Protein AF-A0A965MA22-F1 (afdb_monomer)

Structure (mmCIF, N/CA/C/O backbone):
data_AF-A0A965MA22-F1
#
_entry.id   AF-A0A965MA22-F1
#
loop_
_atom_site.group_PDB
_atom_site.id
_atom_site.type_symbol
_atom_site.label_atom_id
_atom_site.label_alt_id
_atom_site.label_comp_id
_atom_site.label_asym_id
_atom_site.label_entity_id
_atom_site.label_seq_id
_atom_site.pdbx_PDB_ins_code
_atom_site.Cartn_x
_atom_site.Cartn_y
_atom_site.Cartn_z
_atom_site.occupancy
_atom_site.B_iso_or_equiv
_atom_site.auth_seq_id
_atom_site.auth_comp_id
_atom_site.auth_asym_id
_atom_site.auth_atom_id
_atom_site.pdbx_PDB_model_num
ATOM 1 N N . MET A 1 1 ? 55.784 -16.676 35.353 1.00 40.09 1 MET A N 1
ATOM 2 C CA . MET A 1 1 ? 56.980 -17.508 35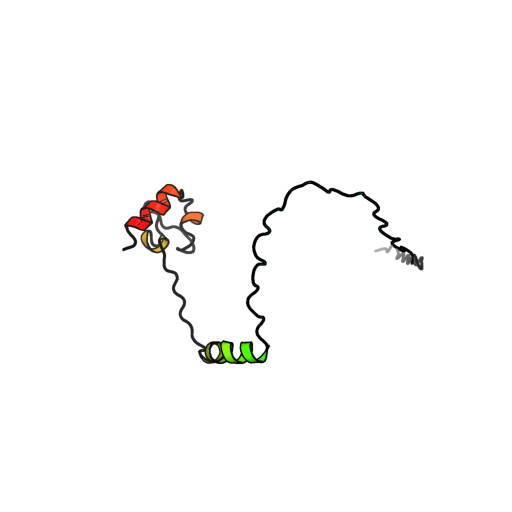.065 1.00 40.09 1 MET A CA 1
ATOM 3 C C . MET A 1 1 ? 56.576 -18.979 35.118 1.00 40.09 1 MET A C 1
ATOM 5 O O . MET A 1 1 ? 55.895 -19.331 36.068 1.00 40.09 1 MET A O 1
ATOM 9 N N . ARG A 1 2 ? 57.015 -19.783 34.128 1.00 39.19 2 ARG A N 1
ATOM 10 C CA . ARG A 1 2 ? 56.705 -21.219 33.843 1.00 39.19 2 ARG A CA 1
ATOM 11 C C . ARG A 1 2 ? 55.284 -21.464 33.297 1.00 39.19 2 ARG A C 1
ATOM 13 O O . ARG A 1 2 ? 54.324 -21.259 34.016 1.00 39.19 2 ARG A O 1
ATOM 20 N N . TRP A 1 3 ? 55.068 -21.662 31.988 1.00 36.16 3 TRP A N 1
ATOM 21 C CA . TRP A 1 3 ? 55.459 -22.763 31.071 1.00 36.16 3 TRP A CA 1
ATOM 22 C C . TRP A 1 3 ? 54.894 -24.131 31.467 1.00 36.16 3 TRP A C 1
ATOM 24 O O . TRP A 1 3 ? 55.464 -24.765 32.346 1.00 36.16 3 TRP A O 1
ATOM 34 N N . PHE A 1 4 ? 53.881 -24.619 30.736 1.00 41.75 4 PHE A N 1
ATOM 35 C CA . PHE A 1 4 ? 53.671 -26.051 30.477 1.00 41.75 4 PHE A CA 1
ATOM 36 C C . PHE A 1 4 ? 52.984 -26.289 29.111 1.00 41.75 4 PHE A C 1
ATOM 38 O O . PHE A 1 4 ? 51.783 -26.129 28.957 1.00 41.75 4 PHE A O 1
ATOM 45 N N . LYS A 1 5 ? 53.837 -26.638 28.139 1.00 44.97 5 LYS A N 1
ATOM 46 C CA . LYS A 1 5 ? 53.732 -27.687 27.104 1.00 44.97 5 LYS A CA 1
ATOM 47 C C . LYS A 1 5 ? 52.505 -27.777 26.174 1.00 44.97 5 LYS A C 1
ATOM 49 O O . LYS A 1 5 ? 51.414 -28.170 26.563 1.00 44.97 5 LYS A O 1
ATOM 54 N N . LEU A 1 6 ? 52.822 -27.598 24.884 1.00 42.31 6 LEU A N 1
ATOM 55 C CA . LEU A 1 6 ? 52.194 -28.224 23.715 1.00 42.31 6 LEU A CA 1
ATOM 56 C C . LEU A 1 6 ? 51.890 -29.718 23.934 1.00 42.31 6 LEU A C 1
ATOM 58 O O . LEU A 1 6 ? 52.733 -30.467 24.432 1.00 42.31 6 LEU A O 1
ATOM 62 N N . SER A 1 7 ? 50.767 -30.174 23.384 1.00 44.72 7 SER A N 1
ATOM 63 C CA . SER A 1 7 ? 50.675 -31.497 22.759 1.00 44.72 7 SER A CA 1
ATOM 64 C C . SER A 1 7 ? 49.703 -31.444 21.587 1.00 44.72 7 SER A C 1
ATOM 66 O O . SER A 1 7 ? 48.497 -31.288 21.748 1.00 44.72 7 SER A O 1
ATOM 68 N N . VAL A 1 8 ? 50.288 -31.540 20.397 1.00 44.56 8 VAL A N 1
ATOM 69 C CA . VAL A 1 8 ? 49.630 -31.874 19.138 1.00 44.56 8 VAL A CA 1
ATOM 70 C C . VAL A 1 8 ? 49.351 -33.373 19.166 1.00 44.56 8 VAL A C 1
ATOM 72 O O . VAL A 1 8 ? 50.277 -34.155 19.363 1.00 44.56 8 VAL A O 1
ATOM 75 N N . VAL A 1 9 ? 48.105 -33.775 18.926 1.00 46.09 9 VAL A N 1
ATOM 76 C CA . VAL A 1 9 ? 47.781 -35.136 18.484 1.00 46.09 9 VAL A CA 1
ATOM 77 C C . VAL A 1 9 ? 46.864 -35.008 17.276 1.00 46.09 9 VAL A C 1
ATOM 79 O O . VAL A 1 9 ? 45.661 -34.799 17.397 1.00 46.09 9 VAL A O 1
ATOM 82 N N . ALA A 1 10 ? 47.474 -35.082 16.095 1.00 41.34 10 ALA A N 1
ATOM 83 C CA . ALA A 1 10 ? 46.781 -35.355 14.850 1.00 41.34 10 ALA A CA 1
ATOM 84 C C . ALA A 1 10 ? 46.505 -36.863 14.794 1.00 41.34 10 ALA A C 1
ATOM 86 O O . ALA A 1 10 ? 47.436 -37.658 14.912 1.00 41.34 10 ALA A O 1
ATOM 87 N N . SER A 1 11 ? 45.243 -37.252 14.617 1.00 40.09 11 SER A N 1
ATOM 88 C CA . SER A 1 11 ? 44.865 -38.637 14.338 1.00 40.09 11 SER A CA 1
ATOM 89 C C . SER A 1 11 ? 44.136 -38.685 12.997 1.00 40.09 11 SER A C 1
ATOM 91 O O . SER A 1 11 ? 43.028 -38.171 12.860 1.00 40.09 11 SER A O 1
ATOM 93 N N . LEU A 1 12 ? 44.817 -39.248 11.997 1.00 44.62 12 LEU A N 1
ATOM 94 C CA . LEU A 1 12 ? 44.316 -39.563 10.662 1.00 44.62 12 LEU A CA 1
ATOM 95 C C . LEU A 1 12 ? 44.061 -41.072 10.583 1.00 44.62 12 LEU A C 1
ATOM 97 O O . LEU A 1 12 ? 45.013 -41.842 10.509 1.00 44.62 12 LEU A O 1
ATOM 101 N N . ILE A 1 13 ? 42.793 -41.478 10.560 1.00 52.00 13 ILE A N 1
ATOM 102 C CA . ILE A 1 13 ? 42.292 -42.799 10.138 1.00 52.00 13 ILE A CA 1
ATOM 103 C C . ILE A 1 13 ? 40.854 -42.528 9.657 1.00 52.00 13 ILE A C 1
ATOM 105 O O . ILE A 1 13 ? 40.111 -41.864 10.364 1.00 52.00 13 ILE A O 1
ATOM 109 N N . GLY A 1 14 ? 40.346 -42.937 8.502 1.00 43.50 14 GLY A N 1
ATOM 110 C CA . GLY A 1 14 ? 40.853 -43.750 7.418 1.00 43.50 14 GLY A CA 1
ATOM 111 C C . GLY A 1 14 ? 39.745 -43.845 6.356 1.00 43.50 14 GLY A C 1
ATOM 112 O O . GLY A 1 14 ? 38.557 -43.828 6.661 1.00 43.50 14 GLY A O 1
ATOM 113 N N . LEU A 1 15 ? 40.193 -43.846 5.106 1.00 46.53 15 LEU A N 1
ATOM 114 C CA . LEU A 1 15 ? 39.653 -44.484 3.905 1.00 46.53 15 LEU A CA 1
ATOM 115 C C . LEU A 1 15 ? 38.287 -45.221 3.987 1.00 46.53 15 LEU A C 1
ATOM 117 O O . LEU A 1 15 ? 38.169 -46.256 4.629 1.00 46.53 15 LEU A O 1
ATOM 121 N N . GLY A 1 16 ? 37.330 -44.766 3.168 1.00 39.72 16 GLY A N 1
ATOM 122 C CA . GLY A 1 16 ? 36.516 -45.633 2.303 1.00 39.72 16 GLY A CA 1
ATOM 123 C C . GLY A 1 16 ? 35.394 -46.461 2.937 1.00 39.72 16 GLY A C 1
ATOM 124 O O . GLY A 1 16 ? 35.601 -47.606 3.320 1.00 39.72 16 GLY A O 1
ATOM 125 N N . PHE A 1 17 ? 34.160 -45.955 2.857 1.00 41.69 17 PHE A N 1
ATOM 126 C CA . PHE A 1 17 ? 32.964 -46.803 2.823 1.00 41.69 17 PHE A CA 1
ATOM 127 C C . PHE A 1 17 ? 32.104 -46.409 1.616 1.00 41.69 17 PHE A C 1
ATOM 129 O O . PHE A 1 17 ? 31.188 -45.595 1.692 1.00 41.69 17 PHE A O 1
ATOM 136 N N . PHE A 1 18 ? 32.487 -46.949 0.460 1.00 46.97 18 PHE A N 1
ATOM 137 C CA . PHE A 1 18 ? 31.704 -46.953 -0.770 1.00 46.97 18 PHE A CA 1
ATOM 138 C C . PHE A 1 18 ? 30.945 -48.284 -0.795 1.00 46.97 18 PHE A C 1
ATOM 140 O O . PHE A 1 18 ? 31.567 -49.310 -1.037 1.00 46.97 18 PHE A O 1
ATOM 147 N N . LEU A 1 19 ? 29.644 -48.279 -0.488 1.00 43.22 19 LEU A N 1
ATOM 148 C CA . LEU A 1 19 ? 28.619 -49.168 -1.058 1.00 43.22 19 LEU A CA 1
ATOM 149 C C . LEU A 1 19 ? 27.274 -48.887 -0.370 1.00 43.22 19 LEU A C 1
ATOM 151 O O . LEU A 1 19 ? 27.051 -49.257 0.778 1.00 43.22 19 LEU A O 1
ATOM 155 N N . SER A 1 20 ? 26.340 -48.297 -1.103 1.00 44.06 20 SER A N 1
ATOM 156 C CA . SER A 1 20 ? 24.929 -48.615 -0.907 1.00 44.06 20 SER A CA 1
ATOM 157 C C . SER A 1 20 ? 24.302 -48.704 -2.289 1.00 44.06 20 SER A C 1
ATOM 159 O O . SER A 1 20 ? 23.879 -47.714 -2.883 1.00 44.06 20 SER A O 1
ATOM 161 N N . ALA A 1 21 ? 24.364 -49.913 -2.846 1.00 48.00 21 ALA A N 1
ATOM 162 C CA . ALA A 1 21 ? 23.499 -50.315 -3.936 1.00 48.00 21 ALA A CA 1
ATOM 163 C C . ALA A 1 21 ? 22.067 -50.330 -3.387 1.00 48.00 21 ALA A C 1
ATOM 165 O O . ALA A 1 21 ? 21.7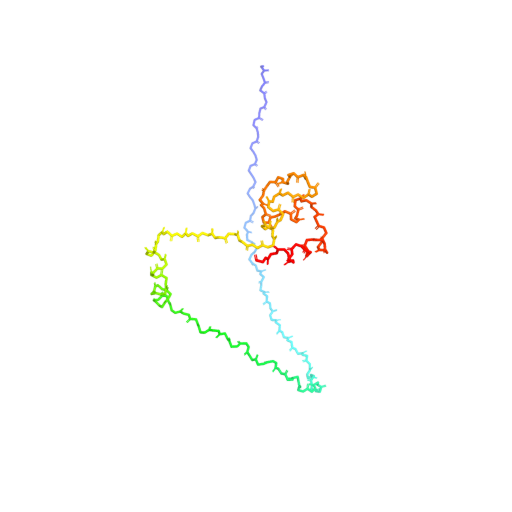55 -51.101 -2.482 1.00 48.00 21 ALA A O 1
ATOM 166 N N . CYS A 1 22 ? 21.215 -49.441 -3.895 1.00 38.41 22 CYS A N 1
ATOM 167 C CA . CYS A 1 22 ? 19.786 -49.491 -3.623 1.00 38.41 22 CYS A CA 1
ATOM 168 C C . CYS A 1 22 ? 19.166 -50.443 -4.651 1.00 38.41 22 CYS A C 1
ATOM 170 O O . CYS A 1 22 ? 18.920 -50.074 -5.801 1.00 38.41 22 CYS A O 1
ATOM 172 N N . ASP A 1 23 ? 19.006 -51.700 -4.247 1.00 48.38 23 ASP A N 1
ATOM 173 C CA . ASP A 1 23 ? 18.292 -52.712 -5.011 1.00 48.38 23 ASP A CA 1
ATOM 174 C C . ASP A 1 23 ? 16.782 -52.405 -5.052 1.00 48.38 23 ASP A C 1
ATOM 176 O O . ASP A 1 23 ? 16.126 -52.264 -4.026 1.00 48.38 23 ASP A O 1
ATOM 180 N N . LYS A 1 24 ? 16.275 -52.315 -6.290 1.00 48.03 24 LYS A N 1
ATOM 181 C CA . LYS A 1 24 ? 14.930 -52.621 -6.828 1.00 48.03 24 LYS A CA 1
ATOM 182 C C . LYS A 1 24 ? 13.690 -52.429 -5.932 1.00 48.03 24 LYS A C 1
ATOM 184 O O . LYS A 1 24 ? 13.503 -53.169 -4.970 1.00 48.03 24 LYS A O 1
ATOM 189 N N . PRO A 1 25 ? 12.667 -51.701 -6.418 1.00 43.00 25 PRO A N 1
ATOM 190 C CA . PRO A 1 25 ? 11.288 -52.014 -6.079 1.00 43.00 25 PRO A CA 1
ATOM 191 C C . PRO A 1 25 ? 10.703 -53.008 -7.095 1.00 43.00 25 PRO A C 1
ATOM 193 O O . PRO A 1 25 ? 10.217 -52.633 -8.162 1.00 43.00 25 PRO A O 1
ATOM 196 N N . THR A 1 26 ? 10.706 -54.293 -6.739 1.00 46.97 26 THR A N 1
ATOM 197 C CA . THR A 1 26 ? 9.723 -55.247 -7.269 1.00 46.97 26 THR A CA 1
ATOM 198 C C . THR A 1 26 ? 8.421 -54.999 -6.512 1.00 46.97 26 THR A C 1
ATOM 200 O O . THR A 1 26 ? 8.294 -55.411 -5.363 1.00 46.97 26 THR A O 1
ATOM 203 N N . SER A 1 27 ? 7.455 -54.313 -7.123 1.00 42.62 27 SER A N 1
ATOM 204 C CA . SER A 1 27 ? 6.101 -54.221 -6.570 1.00 42.62 27 SER A CA 1
ATOM 205 C C . SER A 1 27 ? 5.171 -55.105 -7.388 1.00 42.62 27 SER A C 1
ATOM 207 O O . SER A 1 27 ? 4.614 -54.691 -8.402 1.00 42.62 27 SER A O 1
ATOM 209 N N . SER A 1 28 ? 5.027 -56.357 -6.953 1.00 52.09 28 SER A N 1
ATOM 210 C CA . SER A 1 28 ? 3.826 -57.126 -7.246 1.00 52.09 28 SER A CA 1
ATOM 211 C C . SER A 1 28 ? 2.789 -56.789 -6.177 1.00 52.09 28 SER A C 1
ATOM 213 O O . SER A 1 28 ? 2.881 -57.270 -5.048 1.00 52.09 28 SER A O 1
ATOM 215 N N . ALA A 1 29 ? 1.784 -55.998 -6.528 1.00 46.25 29 ALA A N 1
ATOM 216 C CA . ALA A 1 29 ? 0.547 -55.934 -5.767 1.00 46.25 29 ALA A CA 1
ATOM 217 C C . ALA A 1 29 ? -0.618 -55.774 -6.742 1.00 46.25 29 ALA A C 1
ATOM 219 O O . ALA A 1 29 ? -0.632 -54.909 -7.611 1.00 46.25 29 ALA A O 1
ATOM 220 N N . LYS A 1 30 ? -1.529 -56.732 -6.621 1.00 42.38 30 LYS A N 1
ATOM 221 C CA . LYS A 1 30 ? -2.613 -57.081 -7.529 1.00 42.38 30 LYS A CA 1
ATOM 222 C C . LYS A 1 30 ? -3.637 -55.954 -7.709 1.00 42.38 30 LYS A C 1
ATOM 224 O O . LYS A 1 30 ? -3.981 -55.255 -6.765 1.00 42.38 30 LYS A O 1
ATOM 229 N N . THR A 1 31 ? -4.132 -55.887 -8.942 1.00 44.09 31 THR A N 1
ATOM 230 C CA . THR A 1 31 ? -5.445 -55.446 -9.429 1.00 44.09 31 THR A CA 1
ATOM 231 C C . THR A 1 31 ? -6.438 -54.950 -8.371 1.00 44.09 31 THR A C 1
ATOM 233 O O . THR A 1 31 ? -7.079 -55.750 -7.697 1.00 44.09 31 THR A O 1
ATOM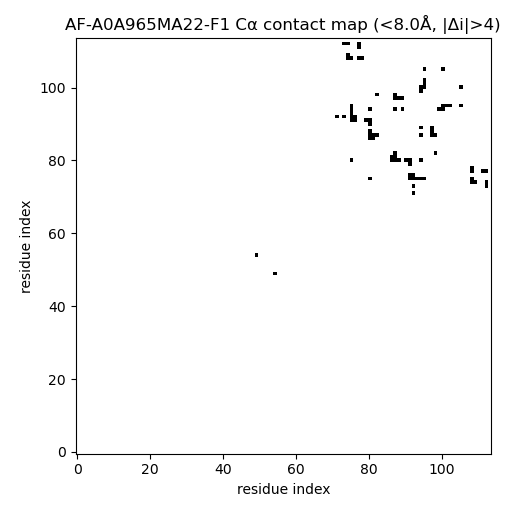 236 N N . ILE A 1 32 ? -6.647 -53.631 -8.335 1.00 48.56 32 ILE A N 1
ATOM 237 C CA . ILE A 1 32 ? -7.930 -53.026 -7.953 1.00 48.56 32 ILE A CA 1
ATOM 238 C C . ILE A 1 32 ? -8.644 -52.705 -9.270 1.00 48.56 32 ILE A C 1
ATOM 240 O O . ILE A 1 32 ? -8.557 -51.603 -9.803 1.00 48.56 32 ILE A O 1
ATOM 244 N N . ALA A 1 33 ? -9.267 -53.724 -9.855 1.00 49.62 33 ALA A N 1
ATOM 245 C CA . ALA A 1 33 ? -10.407 -53.502 -10.729 1.00 49.62 33 ALA A CA 1
ATOM 246 C C . ALA A 1 33 ? -11.605 -53.255 -9.798 1.00 49.62 33 ALA A C 1
ATOM 248 O O . ALA A 1 33 ? -11.701 -53.939 -8.786 1.00 49.62 33 ALA A O 1
ATOM 249 N N . GLU A 1 34 ? -12.475 -52.302 -10.140 1.00 50.81 34 GLU A N 1
ATOM 250 C CA . GLU A 1 34 ? -13.708 -51.919 -9.414 1.00 50.81 34 GLU A CA 1
ATOM 251 C C . GLU A 1 34 ? -13.621 -50.774 -8.388 1.00 50.81 34 GLU A C 1
ATOM 253 O O . GLU A 1 34 ? -14.170 -50.851 -7.294 1.00 50.81 34 GLU A O 1
ATOM 258 N N . ILE A 1 35 ? -13.066 -49.624 -8.780 1.00 41.22 35 ILE A N 1
ATOM 259 C CA . ILE A 1 35 ? -13.630 -48.342 -8.324 1.00 41.22 35 ILE A CA 1
ATOM 260 C C . ILE A 1 35 ? -13.924 -47.532 -9.581 1.00 41.22 35 ILE A C 1
ATOM 262 O O . ILE A 1 35 ? -13.023 -47.230 -10.360 1.00 41.22 35 ILE A O 1
ATOM 266 N N . GLY A 1 36 ? 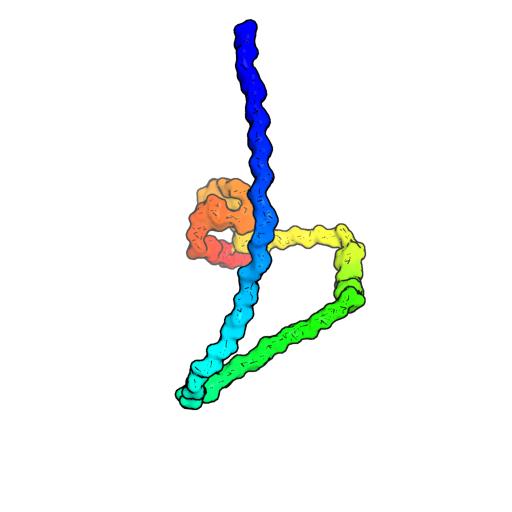-15.216 -47.300 -9.818 1.00 45.94 36 GLY A N 1
ATOM 267 C CA . GLY A 1 36 ? -15.754 -46.698 -11.030 1.00 45.94 36 GLY A CA 1
ATOM 268 C C . GLY A 1 36 ? -15.071 -45.390 -11.410 1.00 45.94 36 GLY A C 1
ATOM 269 O O . GLY A 1 36 ? -14.626 -44.633 -10.550 1.00 45.94 36 GLY A O 1
ATOM 270 N N . THR A 1 37 ? -15.010 -45.169 -12.723 1.00 49.72 37 THR A N 1
ATOM 271 C CA . THR A 1 37 ? -14.590 -43.957 -13.428 1.00 49.72 37 THR A CA 1
ATOM 272 C C . THR A 1 37 ? -14.680 -42.708 -12.556 1.00 49.72 37 THR A C 1
ATOM 274 O O . THR A 1 37 ? -15.730 -42.073 -12.450 1.00 49.72 37 THR A O 1
ATOM 277 N N . THR A 1 38 ? -13.562 -42.337 -11.933 1.00 41.03 38 THR A N 1
ATOM 278 C CA . THR A 1 38 ? -13.410 -40.985 -11.420 1.00 41.03 38 THR A CA 1
ATOM 279 C C . THR A 1 38 ? -13.312 -40.103 -12.655 1.00 41.03 38 THR A C 1
ATOM 281 O O . THR A 1 38 ? -12.391 -40.236 -13.458 1.00 41.03 38 THR A O 1
ATOM 284 N N . ASN A 1 39 ? -14.314 -39.248 -12.866 1.00 57.06 39 ASN A N 1
ATOM 285 C CA . ASN A 1 39 ? -14.207 -38.156 -13.822 1.00 57.06 39 ASN A CA 1
ATOM 286 C C . ASN A 1 39 ? -12.990 -37.325 -13.406 1.00 57.06 39 ASN A C 1
ATOM 288 O O . ASN A 1 39 ? -13.061 -36.520 -12.477 1.00 57.06 39 ASN A O 1
ATOM 292 N N . SER A 1 40 ? -11.850 -37.589 -14.042 1.00 64.62 40 SER A N 1
ATOM 293 C CA . SER A 1 40 ? -10.637 -36.816 -13.858 1.00 64.62 40 SER A CA 1
ATOM 294 C C . SER A 1 40 ? -10.952 -35.381 -14.248 1.00 64.62 40 SER A C 1
ATOM 296 O O . SER A 1 40 ? -11.466 -35.136 -15.342 1.00 64.62 40 SER A O 1
ATOM 298 N N . LEU A 1 41 ? -10.644 -34.444 -13.352 1.00 63.03 41 LEU A N 1
ATOM 299 C CA . LEU A 1 41 ? -10.615 -33.024 -13.680 1.00 63.03 41 LEU A CA 1
ATOM 300 C C . LEU A 1 41 ? -9.834 -32.835 -14.993 1.00 63.03 41 LEU A C 1
ATOM 302 O O . LEU A 1 41 ? -8.856 -33.563 -15.213 1.00 63.03 41 LEU A O 1
ATOM 306 N N . PRO A 1 42 ? -10.248 -31.899 -15.868 1.00 71.75 42 PRO A N 1
ATOM 307 C CA . PRO A 1 42 ? -9.496 -31.623 -17.081 1.00 71.75 42 PRO A CA 1
ATOM 308 C C . PRO A 1 42 ? -8.036 -31.352 -16.701 1.00 71.75 42 PRO A C 1
ATOM 310 O O . PRO A 1 42 ? -7.792 -30.708 -15.670 1.00 71.75 42 PRO A O 1
ATOM 313 N N . PRO A 1 43 ? -7.058 -31.844 -17.485 1.00 72.19 43 PRO A N 1
ATOM 314 C CA . PRO A 1 43 ? -5.672 -31.462 -17.287 1.00 72.19 43 PRO A CA 1
ATOM 315 C C . PRO A 1 43 ? -5.618 -29.942 -17.178 1.00 72.19 43 PRO A C 1
ATOM 317 O O . PRO A 1 43 ? -6.144 -29.255 -18.051 1.00 72.19 43 PRO A O 1
ATOM 320 N N . ILE A 1 44 ? -5.042 -29.421 -16.091 1.00 73.12 44 ILE A N 1
ATOM 321 C CA . ILE A 1 44 ? -4.825 -27.981 -15.964 1.00 73.12 44 ILE A CA 1
ATOM 322 C C . ILE A 1 44 ? -3.959 -27.585 -17.157 1.00 73.12 44 ILE A C 1
ATOM 324 O O . ILE A 1 44 ? -2.778 -27.943 -17.215 1.00 73.12 44 ILE A O 1
ATOM 328 N N . GLU A 1 45 ? -4.570 -26.919 -18.133 1.00 77.44 45 GLU A N 1
ATOM 329 C CA . GLU A 1 45 ? -3.886 -26.422 -19.313 1.00 77.44 45 GLU A CA 1
ATOM 330 C C . GLU A 1 45 ? -2.847 -25.418 -18.821 1.00 77.44 45 GLU A C 1
ATOM 332 O O . GLU A 1 45 ? -3.160 -24.322 -18.353 1.00 77.44 45 GLU A O 1
ATOM 337 N N . ARG A 1 46 ? -1.580 -25.839 -18.816 1.00 76.12 46 ARG A N 1
ATOM 338 C CA . ARG A 1 46 ? -0.490 -24.935 -18.476 1.00 76.12 46 ARG A CA 1
ATOM 339 C C . ARG A 1 46 ? -0.395 -23.922 -19.601 1.00 76.12 46 ARG A C 1
ATOM 341 O O . ARG A 1 46 ? -0.218 -24.319 -20.750 1.00 76.12 46 ARG A O 1
ATOM 348 N N . LEU A 1 47 ? -0.454 -22.637 -19.245 1.00 80.62 47 LEU A N 1
ATOM 349 C CA . LEU A 1 47 ? -0.124 -21.563 -20.174 1.00 80.62 47 LEU A CA 1
ATOM 350 C C . LEU A 1 47 ? 1.195 -21.914 -20.887 1.00 80.62 47 LEU A C 1
ATOM 352 O O . LEU A 1 47 ? 2.129 -22.395 -20.226 1.00 80.62 47 LEU A O 1
ATOM 356 N N . PRO A 1 48 ? 1.278 -21.730 -22.214 1.00 83.25 48 PRO A N 1
ATOM 357 C CA . PRO A 1 48 ? 2.479 -22.060 -22.966 1.00 83.25 48 PRO A CA 1
ATOM 358 C C . PRO A 1 48 ? 3.686 -21.316 -22.382 1.00 83.25 48 PRO A C 1
ATOM 360 O O . PRO A 1 48 ? 3.589 -20.146 -22.007 1.00 83.25 48 PRO A O 1
ATOM 363 N N . ARG A 1 49 ? 4.831 -22.004 -22.270 1.00 86.31 49 ARG A N 1
ATOM 364 C CA . ARG A 1 49 ? 6.067 -21.362 -21.801 1.00 86.31 49 ARG A CA 1
ATOM 365 C C . ARG A 1 49 ? 6.548 -20.366 -22.853 1.00 86.31 49 ARG A C 1
ATOM 367 O O . ARG A 1 49 ? 6.732 -20.749 -24.003 1.00 86.31 49 ARG A O 1
ATOM 374 N N . GLU A 1 50 ? 6.804 -19.133 -22.429 1.00 91.31 50 GLU A N 1
ATOM 375 C CA . GLU A 1 50 ? 7.473 -18.128 -23.260 1.00 91.31 50 GLU A CA 1
ATOM 376 C C . GLU A 1 50 ? 8.932 -18.531 -23.546 1.00 91.31 50 GLU A C 1
ATOM 378 O O . GLU A 1 50 ? 9.609 -19.099 -22.679 1.00 91.31 50 GLU A O 1
ATOM 383 N N . THR A 1 51 ? 9.429 -18.236 -24.751 1.00 95.75 51 THR A N 1
ATOM 384 C CA . THR A 1 51 ? 10.867 -18.311 -25.051 1.00 95.75 51 THR A CA 1
ATOM 385 C C . THR A 1 51 ? 11.609 -17.126 -24.414 1.00 95.75 51 THR A C 1
ATOM 387 O O . THR A 1 51 ? 10.988 -16.110 -24.072 1.00 95.75 51 THR A O 1
ATOM 390 N N . PRO A 1 52 ? 12.942 -17.206 -24.240 1.00 95.19 52 PRO A N 1
ATOM 391 C CA . PRO A 1 52 ? 13.732 -16.081 -23.741 1.00 95.19 52 PRO A CA 1
ATOM 392 C C . PRO A 1 52 ? 13.561 -14.795 -24.565 1.00 95.19 52 PRO A C 1
ATOM 394 O O . PRO A 1 52 ? 13.502 -13.708 -23.993 1.00 95.19 52 PRO A O 1
ATOM 397 N N . GLU A 1 53 ? 13.428 -14.917 -25.885 1.00 96.38 53 GLU A N 1
ATOM 398 C CA . GLU A 1 53 ? 13.256 -13.797 -26.817 1.00 96.38 53 GLU A CA 1
ATOM 399 C C . GLU A 1 53 ? 11.900 -13.119 -26.605 1.00 96.38 53 GLU A C 1
ATOM 401 O O . GLU A 1 53 ? 11.838 -11.906 -26.413 1.00 96.38 53 GLU A O 1
ATOM 406 N N . GLN A 1 54 ? 10.825 -13.909 -26.515 1.00 95.69 54 GLN A N 1
ATOM 407 C CA . GLN A 1 54 ? 9.474 -13.407 -26.242 1.00 95.69 54 GLN A CA 1
ATOM 408 C C . GLN A 1 54 ? 9.399 -12.679 -24.893 1.00 95.69 54 GLN A C 1
ATOM 410 O O . GLN A 1 54 ? 8.772 -11.624 -24.767 1.00 95.69 54 GLN A O 1
ATOM 415 N N . LYS A 1 55 ? 10.085 -13.208 -23.873 1.00 95.00 55 LYS A N 1
ATOM 416 C CA . LYS A 1 55 ? 10.199 -12.557 -22.565 1.00 95.00 55 LYS A CA 1
ATOM 417 C C . LYS A 1 55 ? 10.947 -11.226 -22.656 1.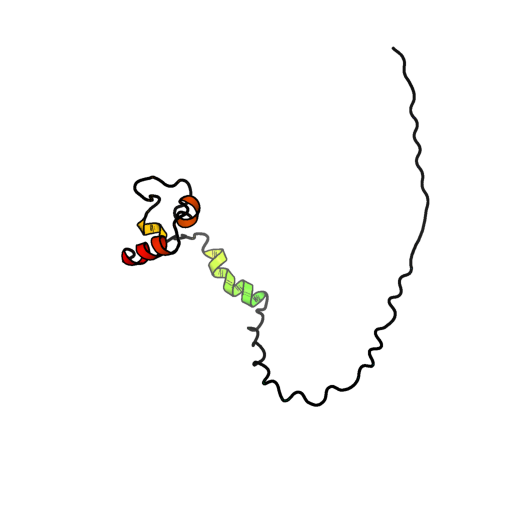00 95.00 55 LYS A C 1
ATOM 419 O O . LYS A 1 55 ? 10.529 -10.249 -22.032 1.00 95.00 55 LYS A O 1
ATOM 424 N N . ALA A 1 56 ? 12.056 -11.190 -23.393 1.00 96.19 56 ALA A N 1
ATOM 425 C CA . ALA A 1 56 ? 12.865 -9.987 -23.562 1.00 96.19 56 ALA A CA 1
ATOM 426 C C . ALA A 1 56 ? 12.071 -8.877 -24.264 1.00 96.19 56 ALA A C 1
ATOM 428 O O . ALA A 1 56 ? 12.062 -7.743 -23.785 1.00 96.19 56 ALA A O 1
ATOM 429 N N . GLU A 1 57 ? 11.338 -9.213 -25.326 1.00 97.19 57 GLU A N 1
ATOM 430 C CA . GLU A 1 57 ? 10.452 -8.279 -26.026 1.00 97.19 57 GLU A CA 1
ATOM 431 C C . GLU A 1 57 ? 9.355 -7.736 -25.103 1.00 97.19 57 GLU A C 1
ATOM 433 O O . GLU A 1 57 ? 9.168 -6.522 -25.004 1.00 97.19 57 GLU A O 1
ATOM 438 N N . ARG A 1 58 ? 8.687 -8.613 -24.344 1.00 95.38 58 ARG A N 1
ATOM 439 C CA . ARG A 1 58 ? 7.626 -8.230 -23.398 1.00 95.38 58 ARG A CA 1
ATOM 440 C C . ARG A 1 58 ? 8.123 -7.320 -22.272 1.00 95.38 58 ARG A C 1
ATOM 442 O O . ARG A 1 58 ? 7.382 -6.451 -21.819 1.00 95.38 58 ARG A O 1
ATOM 449 N N . LEU A 1 59 ? 9.350 -7.528 -21.792 1.00 96.81 59 LEU A N 1
ATOM 450 C CA . LEU A 1 59 ? 9.941 -6.744 -20.702 1.00 96.81 59 LEU A CA 1
ATOM 451 C C . LEU A 1 59 ? 10.659 -5.478 -21.179 1.00 96.81 59 LEU A C 1
ATOM 453 O O . LEU A 1 59 ? 11.021 -4.659 -20.333 1.00 96.81 59 LEU A O 1
ATOM 457 N N . LYS A 1 60 ? 10.861 -5.299 -22.490 1.00 97.75 60 LYS A N 1
ATOM 458 C CA . LYS A 1 60 ? 11.608 -4.169 -23.055 1.00 97.75 60 LYS A CA 1
ATOM 459 C C . LYS A 1 60 ? 11.065 -2.826 -22.568 1.00 97.75 60 LYS A C 1
ATOM 461 O O . LYS A 1 60 ? 11.802 -2.059 -21.955 1.00 97.75 60 LYS A O 1
ATOM 466 N N . TRP A 1 61 ? 9.763 -2.591 -22.734 1.00 95.69 61 TRP A N 1
ATOM 467 C CA . TRP A 1 61 ? 9.131 -1.338 -22.308 1.00 95.69 61 TRP A CA 1
ATOM 468 C C . TRP A 1 61 ? 9.238 -1.118 -20.788 1.00 95.69 61 TRP A C 1
ATOM 470 O O . TRP A 1 61 ? 9.471 -0.001 -20.335 1.00 95.69 61 TRP A O 1
ATOM 480 N N . PHE A 1 62 ? 9.111 -2.184 -19.988 1.00 96.19 62 PHE A N 1
ATOM 481 C CA . PHE A 1 62 ? 9.186 -2.105 -18.527 1.00 96.19 62 PHE A CA 1
ATOM 482 C C . PHE A 1 62 ? 10.597 -1.717 -18.069 1.00 96.19 62 PHE A C 1
ATOM 484 O O . PHE A 1 62 ? 10.765 -0.909 -17.157 1.00 96.19 62 PHE A O 1
ATOM 491 N N . GLN A 1 63 ? 11.623 -2.255 -18.733 1.00 95.50 63 GLN A N 1
ATOM 492 C CA . GLN A 1 63 ? 13.010 -1.870 -18.489 1.00 95.50 63 GLN A CA 1
ATOM 493 C C . GLN A 1 63 ? 13.285 -0.428 -18.938 1.00 95.50 63 GLN A C 1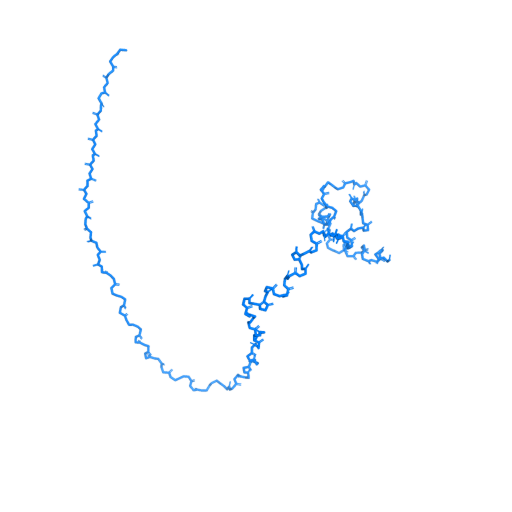
ATOM 495 O O . GLN A 1 63 ? 14.036 0.275 -18.265 1.00 95.50 63 GLN A O 1
ATOM 500 N N . GLU A 1 64 ? 12.682 0.021 -20.041 1.00 97.69 64 GLU A N 1
ATOM 501 C CA . GLU A 1 64 ? 12.846 1.372 -20.600 1.00 97.69 64 GLU A CA 1
ATOM 502 C C . GLU A 1 64 ? 12.116 2.469 -19.809 1.00 97.69 64 GLU A C 1
ATOM 504 O O . GLU A 1 64 ? 12.574 3.608 -19.818 1.00 97.69 64 GLU A O 1
ATOM 509 N N . ALA A 1 65 ? 11.03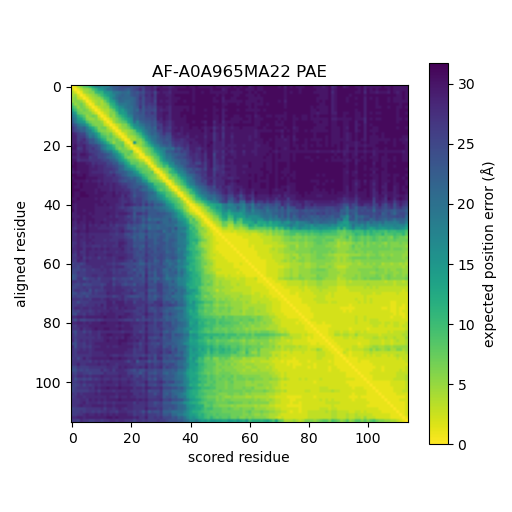0 2.153 -19.096 1.00 96.25 65 ALA A N 1
ATOM 510 C CA . ALA A 1 65 ? 10.208 3.147 -18.401 1.00 96.25 65 ALA A CA 1
ATOM 511 C C . ALA A 1 65 ? 10.952 3.898 -17.279 1.00 96.25 65 ALA A C 1
ATOM 513 O O . ALA A 1 65 ? 10.693 5.082 -17.078 1.00 96.25 65 ALA A O 1
ATOM 514 N N . ARG A 1 66 ? 11.883 3.230 -16.570 1.00 93.62 66 ARG A N 1
ATOM 515 C CA . ARG A 1 66 ? 12.794 3.739 -15.505 1.00 93.62 66 ARG A CA 1
ATOM 516 C C . ARG A 1 66 ? 12.171 4.472 -14.304 1.00 93.62 66 ARG A C 1
ATOM 518 O O . ARG A 1 66 ? 12.835 4.585 -13.278 1.00 93.62 66 ARG A O 1
ATOM 525 N N . PHE A 1 67 ? 10.932 4.932 -14.395 1.00 96.06 67 PHE A N 1
ATOM 526 C CA . PHE A 1 67 ? 10.173 5.595 -13.348 1.00 96.06 67 PHE A CA 1
ATOM 527 C C . PHE A 1 67 ? 8.866 4.840 -13.117 1.00 96.06 67 PHE A C 1
ATOM 529 O O . PHE A 1 67 ? 8.193 4.426 -14.060 1.00 96.06 67 PHE A O 1
ATOM 536 N N . GLY A 1 68 ? 8.503 4.679 -11.849 1.00 94.81 68 GLY A N 1
ATOM 537 C CA . GLY A 1 68 ? 7.245 4.079 -11.440 1.00 94.81 68 GLY A CA 1
ATOM 538 C C . GLY A 1 68 ? 6.697 4.808 -10.225 1.00 94.81 68 GLY A C 1
ATOM 539 O O . GLY A 1 68 ? 7.445 5.159 -9.315 1.00 94.81 68 GLY A O 1
ATOM 540 N N . MET A 1 69 ? 5.386 5.020 -10.214 1.00 96.62 69 MET A N 1
ATOM 541 C CA . MET A 1 69 ? 4.647 5.494 -9.050 1.00 96.62 69 MET A CA 1
ATOM 542 C C . MET A 1 69 ? 3.865 4.317 -8.476 1.00 96.62 69 MET A C 1
ATOM 544 O O . MET A 1 69 ? 3.188 3.606 -9.219 1.00 96.62 69 MET A O 1
ATOM 548 N N . PHE A 1 70 ? 3.962 4.113 -7.165 1.00 96.88 70 PHE A N 1
ATOM 549 C CA . PHE A 1 70 ? 3.232 3.060 -6.469 1.00 96.88 70 PHE A CA 1
ATOM 550 C C . PHE A 1 70 ? 2.209 3.682 -5.524 1.00 96.88 70 PHE A C 1
ATOM 552 O O . PHE A 1 70 ? 2.548 4.567 -4.740 1.00 96.88 70 PHE A O 1
ATOM 559 N N . ILE A 1 71 ? 0.960 3.226 -5.607 1.00 96.19 71 ILE A N 1
ATOM 560 C CA . ILE A 1 71 ? -0.153 3.752 -4.816 1.00 96.19 71 ILE A CA 1
ATOM 561 C C . ILE A 1 71 ? -0.610 2.663 -3.846 1.00 96.19 71 ILE A C 1
ATOM 563 O O . ILE A 1 71 ? -1.095 1.616 -4.270 1.00 96.19 71 ILE A O 1
ATOM 567 N N . HIS A 1 72 ? -0.476 2.930 -2.546 1.00 96.44 72 HIS A N 1
ATOM 568 C CA . HIS A 1 72 ? -1.123 2.153 -1.491 1.00 96.44 72 HIS A CA 1
ATOM 569 C C . HIS A 1 72 ? -2.474 2.798 -1.189 1.00 96.44 72 HIS A C 1
ATOM 571 O O . HIS A 1 72 ? -2.536 3.848 -0.551 1.00 96.44 72 HIS A O 1
ATOM 577 N N . TRP A 1 73 ? -3.552 2.191 -1.686 1.00 96.38 73 TRP A N 1
ATOM 578 C CA . TRP A 1 73 ? -4.908 2.648 -1.419 1.00 96.38 73 TRP A CA 1
ATOM 579 C C . TRP A 1 73 ? -5.838 1.476 -1.111 1.00 96.38 73 TRP A C 1
ATOM 581 O O . TRP A 1 73 ? -5.822 0.448 -1.788 1.00 96.38 73 TRP A O 1
ATOM 591 N N . GLY A 1 74 ? -6.631 1.623 -0.057 1.00 95.88 74 GLY A N 1
ATOM 592 C CA . GLY A 1 74 ? -7.565 0.612 0.416 1.00 95.88 74 GLY A CA 1
ATOM 593 C C . GLY A 1 74 ? -8.264 1.065 1.691 1.00 95.88 74 GLY A C 1
ATOM 594 O O . GLY A 1 74 ? -8.093 2.199 2.129 1.00 95.88 74 GLY A O 1
ATOM 595 N N . VAL A 1 75 ? -9.022 0.161 2.314 1.00 96.81 75 VAL A N 1
ATOM 596 C CA . VAL A 1 75 ? -9.872 0.456 3.486 1.00 96.81 75 VAL A CA 1
ATOM 597 C C . VAL A 1 75 ? -9.093 1.059 4.663 1.00 96.81 75 VAL A C 1
ATOM 599 O O . VAL A 1 75 ? -9.629 1.878 5.397 1.00 96.81 75 VAL A O 1
ATOM 602 N N . TYR A 1 76 ? -7.809 0.730 4.816 1.00 95.94 76 TYR A N 1
ATOM 603 C CA . TYR A 1 76 ? -6.929 1.330 5.826 1.00 95.94 76 TYR A CA 1
ATOM 604 C C . TYR A 1 76 ? -6.730 2.847 5.671 1.00 95.94 76 TYR A C 1
ATOM 606 O O . TYR A 1 76 ? -6.316 3.501 6.625 1.00 95.94 76 TYR A O 1
ATOM 614 N N . ALA A 1 77 ? -7.022 3.417 4.500 1.00 96.62 77 ALA A N 1
ATOM 615 C CA . ALA A 1 77 ? -6.954 4.856 4.275 1.00 96.62 77 ALA A CA 1
ATOM 616 C C . ALA A 1 77 ? -8.068 5.619 5.010 1.00 96.62 77 ALA A C 1
ATOM 618 O O . ALA A 1 77 ? -7.894 6.800 5.277 1.00 96.62 77 ALA A O 1
ATOM 619 N N . VAL A 1 78 ? -9.175 4.954 5.369 1.00 96.38 78 VAL A N 1
ATOM 620 C CA . VAL A 1 78 ? -10.286 5.553 6.129 1.00 96.38 78 VAL A CA 1
ATOM 621 C C . VAL A 1 78 ? -9.855 5.952 7.547 1.00 96.38 78 VAL A C 1
ATOM 623 O O . VAL A 1 78 ? -9.985 7.125 7.885 1.00 96.38 78 VAL A O 1
ATOM 626 N N . PRO A 1 79 ? -9.300 5.046 8.381 1.00 94.94 79 PRO A N 1
ATOM 627 C CA . PRO A 1 79 ? -8.771 5.426 9.691 1.00 94.94 79 PRO A CA 1
ATOM 628 C C . PRO A 1 79 ? -7.467 6.240 9.616 1.00 94.94 79 PRO A C 1
ATOM 630 O O . PRO A 1 79 ? -7.073 6.835 10.610 1.00 94.94 79 PRO A O 1
ATOM 633 N N . ALA A 1 80 ? -6.779 6.265 8.467 1.00 94.62 80 ALA A N 1
ATOM 634 C CA . ALA A 1 80 ? -5.631 7.137 8.181 1.00 94.62 80 ALA A CA 1
ATOM 635 C C . ALA A 1 80 ? -4.493 7.132 9.231 1.00 94.62 80 ALA A C 1
ATOM 637 O O . ALA A 1 80 ? -3.810 8.136 9.420 1.00 94.62 80 ALA A O 1
ATOM 638 N N . GLY A 1 81 ? -4.252 5.996 9.894 1.00 95.00 81 GLY A N 1
ATOM 639 C CA . GLY A 1 81 ? -3.231 5.884 10.946 1.00 95.00 81 GLY A CA 1
ATOM 640 C C . GLY A 1 81 ? -3.746 6.155 12.362 1.00 95.00 81 GLY A C 1
ATOM 641 O O . GLY A 1 81 ? -2.963 6.116 13.305 1.00 95.00 81 GLY A O 1
ATOM 642 N N . GLU A 1 82 ? -5.045 6.377 12.543 1.00 95.88 82 GLU A N 1
ATOM 643 C CA . GLU A 1 82 ? -5.671 6.578 13.846 1.00 95.88 82 GLU A CA 1
ATOM 644 C C . GLU A 1 82 ? -6.712 5.503 14.148 1.00 95.88 82 GLU A C 1
ATOM 646 O O . GLU A 1 82 ? -7.493 5.080 13.297 1.00 95.88 82 GLU A O 1
ATOM 651 N N . TYR A 1 83 ? -6.757 5.065 15.401 1.00 95.88 83 TYR A N 1
ATOM 652 C CA . TYR A 1 83 ? -7.769 4.131 15.867 1.00 95.88 83 TYR A CA 1
ATOM 653 C C . TYR A 1 83 ? -8.257 4.524 17.258 1.00 95.88 83 TYR A C 1
ATOM 655 O O . TYR A 1 83 ? -7.462 4.724 18.175 1.00 95.88 83 TYR A O 1
ATOM 663 N N . HIS A 1 84 ? -9.579 4.677 17.408 1.00 93.81 84 HIS A N 1
ATOM 664 C CA . HIS A 1 84 ? -10.231 5.146 18.645 1.00 93.81 84 HIS A CA 1
ATOM 665 C C . HIS A 1 84 ? -9.614 6.450 19.198 1.00 93.81 84 HIS A C 1
ATOM 667 O O . HIS A 1 84 ? -9.411 6.602 20.403 1.00 93.81 84 HIS A O 1
ATOM 673 N N . GLY A 1 85 ? -9.283 7.388 18.303 1.00 94.12 85 GLY A N 1
ATOM 674 C CA . GLY A 1 85 ? -8.685 8.683 18.652 1.00 94.12 85 GLY A CA 1
ATOM 675 C C . GLY A 1 85 ? -7.232 8.609 19.129 1.00 94.12 85 GLY A C 1
ATOM 676 O O .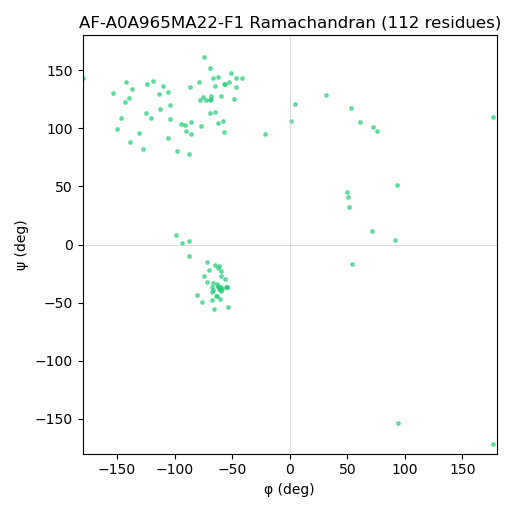 GLY A 1 85 ? -6.721 9.584 19.677 1.00 94.12 85 GLY A O 1
ATOM 677 N N . LYS A 1 86 ? -6.566 7.460 18.962 1.00 94.94 86 LYS A N 1
ATOM 678 C CA . LYS A 1 86 ? -5.142 7.292 19.253 1.00 94.94 86 LYS A CA 1
ATOM 679 C C . LYS A 1 86 ? -4.363 7.111 17.953 1.00 94.94 86 LYS A C 1
ATOM 681 O O . LYS A 1 86 ? -4.793 6.316 17.113 1.00 94.94 86 LYS A O 1
ATOM 686 N N . PRO A 1 87 ? -3.209 7.779 17.800 1.00 96.19 87 PRO A N 1
ATOM 687 C CA . PRO A 1 87 ? -2.316 7.493 16.691 1.00 96.19 87 PRO A CA 1
ATOM 688 C C . PRO A 1 87 ? -1.777 6.065 16.826 1.00 96.19 87 PRO A C 1
ATOM 690 O O . PRO A 1 87 ? -1.409 5.622 17.918 1.00 96.19 87 PRO A O 1
ATOM 693 N N . VAL A 1 88 ? -1.747 5.345 15.711 1.00 95.62 88 VAL A N 1
ATOM 694 C CA . VAL A 1 88 ? -1.193 3.998 15.596 1.00 95.62 88 VAL A CA 1
ATOM 695 C C . VAL A 1 88 ? 0.156 4.115 14.905 1.00 95.62 88 VAL A C 1
ATOM 697 O O . VAL A 1 88 ? 0.251 4.608 13.784 1.00 95.62 88 VAL A O 1
ATOM 700 N N . GLU A 1 89 ? 1.215 3.677 15.578 1.00 93.56 89 GLU A N 1
ATOM 701 C CA . GLU A 1 89 ? 2.564 3.745 15.024 1.00 93.56 89 GLU A CA 1
ATOM 702 C C . GLU A 1 89 ? 2.756 2.763 13.853 1.00 93.56 89 GLU A C 1
ATOM 704 O O . GLU A 1 89 ? 2.140 1.694 13.782 1.00 93.56 89 GLU A O 1
ATOM 709 N N . GLY A 1 90 ? 3.658 3.111 12.933 1.00 92.69 90 GLY A N 1
ATOM 710 C CA . GLY A 1 90 ? 4.019 2.284 11.782 1.00 92.69 90 GLY A CA 1
ATOM 711 C C . GLY A 1 90 ? 3.236 2.615 10.511 1.00 92.69 90 GLY A C 1
ATOM 712 O O . GLY A 1 90 ? 2.836 3.754 10.285 1.00 92.69 90 GLY A O 1
ATOM 713 N N . TYR A 1 91 ? 3.088 1.620 9.636 1.00 94.38 91 TYR A N 1
ATOM 714 C CA . TYR A 1 91 ? 2.499 1.806 8.313 1.00 94.38 91 TYR A CA 1
ATOM 715 C C . TYR A 1 91 ? 0.971 1.684 8.339 1.00 94.38 91 TYR A C 1
ATOM 717 O O . TYR A 1 91 ? 0.422 0.757 8.940 1.00 94.38 91 TYR A O 1
ATOM 725 N N . GLY A 1 92 ? 0.281 2.605 7.659 1.00 93.06 92 GLY A N 1
ATOM 726 C CA . GLY A 1 92 ? -1.182 2.683 7.658 1.00 93.06 92 GLY A CA 1
ATOM 727 C C . GLY A 1 92 ? -1.853 1.419 7.119 1.00 93.06 92 GLY A C 1
ATOM 728 O O . GLY A 1 92 ? -2.852 0.974 7.676 1.00 93.06 92 GLY A O 1
ATOM 729 N N . GLU A 1 93 ? -1.279 0.762 6.109 1.00 95.19 93 GLU A N 1
ATOM 730 C CA . GLU A 1 93 ? -1.804 -0.493 5.561 1.00 95.19 93 GLU A CA 1
ATOM 731 C C . GLU A 1 93 ? -1.759 -1.669 6.551 1.00 95.19 93 GLU A C 1
ATOM 733 O O . GLU A 1 93 ? -2.515 -2.630 6.399 1.00 95.19 93 GLU A O 1
ATOM 738 N N . TRP A 1 94 ? -0.954 -1.557 7.614 1.00 96.50 94 TRP A N 1
ATOM 739 C CA . TRP A 1 94 ? -0.850 -2.527 8.709 1.00 96.50 94 TRP A CA 1
ATOM 740 C C . TRP A 1 94 ? -1.651 -2.139 9.957 1.00 96.50 94 TRP A C 1
ATOM 742 O O . TRP A 1 94 ? -1.565 -2.828 10.976 1.00 96.50 94 TRP A O 1
ATOM 752 N N . ILE A 1 95 ? -2.478 -1.089 9.899 1.00 96.62 95 ILE A N 1
ATOM 753 C CA . ILE A 1 95 ? -3.218 -0.576 11.063 1.00 96.62 95 ILE A CA 1
ATOM 754 C C . ILE A 1 95 ? -4.071 -1.643 11.763 1.00 96.62 95 ILE A C 1
ATOM 756 O O . ILE A 1 95 ? -4.120 -1.680 12.990 1.00 96.62 95 ILE A O 1
ATOM 760 N N . MET A 1 96 ? -4.677 -2.570 11.010 1.00 96.44 96 MET A N 1
ATOM 761 C CA . MET A 1 96 ? -5.459 -3.672 11.585 1.00 96.44 96 MET A CA 1
ATOM 762 C C . MET A 1 96 ? -4.605 -4.560 12.501 1.00 96.44 96 MET A C 1
ATOM 764 O O . MET A 1 96 ? -5.075 -4.992 13.550 1.00 96.44 96 MET A O 1
ATOM 768 N N . HIS A 1 97 ? -3.348 -4.805 12.121 1.00 96.12 97 HIS A N 1
ATOM 769 C CA . HIS A 1 97 ? -2.403 -5.592 12.907 1.00 96.12 97 HIS A CA 1
ATOM 770 C C . HIS A 1 97 ? -1.864 -4.790 14.099 1.00 96.12 97 HIS A C 1
ATOM 772 O O . HIS A 1 97 ? -1.926 -5.267 15.228 1.00 96.12 97 HIS A O 1
ATOM 778 N N . HIS A 1 98 ? -1.387 -3.559 13.882 1.00 95.94 98 HIS A N 1
ATOM 779 C CA . HIS A 1 98 ? -0.755 -2.758 14.941 1.00 95.94 98 HIS A CA 1
ATOM 780 C C . HIS A 1 98 ? -1.728 -2.331 16.041 1.00 95.94 98 HIS A C 1
ATOM 782 O O . HIS A 1 98 ? -1.393 -2.407 17.220 1.00 95.94 98 HIS A O 1
ATOM 788 N N . ALA A 1 99 ? -2.947 -1.934 15.678 1.00 95.25 99 ALA A N 1
ATOM 789 C CA . ALA A 1 99 ? -3.976 -1.570 16.647 1.00 95.25 99 ALA A CA 1
ATOM 790 C C . ALA A 1 99 ? -4.811 -2.769 17.127 1.00 95.25 99 ALA A C 1
ATOM 792 O O . ALA A 1 99 ? -5.734 -2.586 17.916 1.00 95.25 99 ALA A O 1
ATOM 793 N N . THR A 1 100 ? -4.486 -3.995 16.684 1.00 96.12 100 THR A N 1
ATOM 794 C CA . THR A 1 100 ? -5.221 -5.230 17.021 1.00 96.12 100 THR A CA 1
ATOM 795 C C . THR A 1 100 ? -6.733 -5.071 16.792 1.00 96.12 100 THR A C 1
ATOM 797 O O . THR A 1 100 ? -7.558 -5.430 17.631 1.00 96.12 100 THR A O 1
ATOM 800 N N . ILE A 1 101 ? -7.104 -4.482 15.652 1.00 96.25 101 ILE A N 1
ATOM 801 C CA . ILE A 1 101 ? -8.500 -4.181 15.319 1.00 96.25 101 ILE A CA 1
ATOM 802 C C . ILE A 1 101 ? -9.209 -5.499 14.985 1.00 96.25 101 ILE A C 1
ATOM 804 O O . ILE A 1 101 ? -8.770 -6.210 14.072 1.00 96.25 101 ILE A O 1
ATOM 808 N N . PRO A 1 102 ? -10.320 -5.846 15.660 1.00 97.31 102 PRO A N 1
ATOM 809 C CA . PRO A 1 102 ? -11.115 -7.005 15.287 1.00 97.31 102 PRO A CA 1
ATOM 810 C C . PRO A 1 102 ? -11.588 -6.906 13.834 1.00 97.31 102 PRO A C 1
ATOM 812 O O . PRO A 1 102 ? -12.063 -5.864 13.383 1.00 97.31 102 PRO A O 1
ATOM 815 N N . VAL A 1 103 ? -11.537 -8.020 13.098 1.00 96.88 103 VAL A N 1
ATOM 816 C CA . VAL A 1 103 ? -11.907 -8.061 11.670 1.00 96.88 103 VAL A CA 1
ATOM 817 C C . VAL A 1 103 ? -13.318 -7.519 11.416 1.00 96.88 103 VAL A C 1
ATOM 819 O O . VAL A 1 103 ? -13.563 -6.879 10.397 1.00 96.88 103 VAL A O 1
ATOM 822 N N . SER A 1 104 ? -14.260 -7.770 12.327 1.00 96.81 104 SER A N 1
ATOM 823 C CA . SER A 1 104 ? -15.630 -7.255 12.234 1.00 96.81 104 SER A CA 1
ATOM 824 C C . SER A 1 104 ? -15.702 -5.727 12.265 1.00 96.81 104 SER A C 1
ATOM 826 O O . SER A 1 104 ? -16.529 -5.153 11.565 1.00 96.81 104 SER A O 1
ATOM 828 N N . GLU A 1 105 ? -14.839 -5.082 13.048 1.00 96.50 105 GLU A N 1
ATOM 829 C CA . GLU A 1 105 ? -14.787 -3.628 13.207 1.00 96.50 105 GLU A CA 1
ATOM 830 C C . GLU A 1 105 ? -14.037 -2.988 12.037 1.00 96.50 105 GLU A C 1
ATOM 832 O O . GLU A 1 105 ? -14.548 -2.068 11.407 1.00 96.50 105 GLU A O 1
ATOM 837 N N . TYR A 1 106 ? -12.904 -3.571 11.632 1.00 96.75 106 TYR A N 1
ATOM 838 C CA . TYR A 1 106 ? -12.167 -3.119 10.449 1.00 96.75 106 TYR A CA 1
ATOM 839 C C . TYR A 1 106 ? -13.020 -3.174 9.170 1.00 96.75 106 TYR A C 1
ATOM 841 O O . TYR A 1 106 ? -12.981 -2.263 8.346 1.00 96.75 106 TYR A O 1
ATOM 849 N N . LYS A 1 107 ? -13.857 -4.212 9.015 1.00 96.44 107 LYS A N 1
ATOM 850 C CA . LYS A 1 107 ? -14.812 -4.325 7.898 1.00 96.44 107 LYS A CA 1
ATOM 851 C C . LYS A 1 107 ? -15.816 -3.172 7.842 1.00 96.44 107 LYS A C 1
ATOM 853 O O . LYS A 1 107 ? -16.315 -2.883 6.758 1.00 96.44 107 LYS A O 1
ATOM 858 N N . ALA A 1 108 ? -16.136 -2.535 8.969 1.00 96.25 108 ALA A N 1
ATOM 859 C CA . ALA A 1 108 ? -17.085 -1.428 8.989 1.00 96.25 108 ALA A CA 1
ATOM 860 C C . ALA A 1 108 ? -16.550 -0.199 8.238 1.00 96.25 108 ALA A C 1
ATOM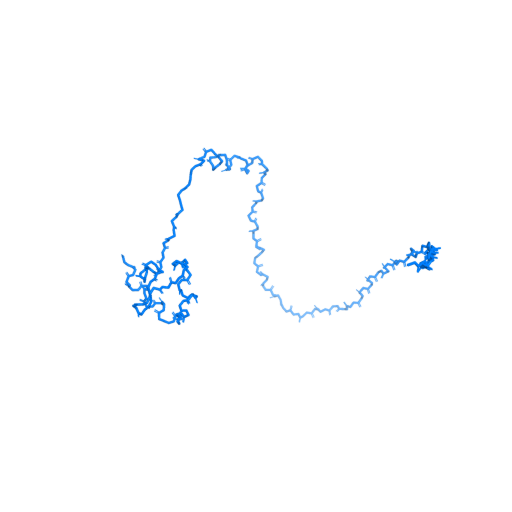 862 O O . ALA A 1 108 ? -17.338 0.453 7.556 1.00 96.25 108 ALA A O 1
ATOM 863 N N . PHE A 1 109 ? -15.231 0.038 8.257 1.00 96.06 109 PHE A N 1
ATOM 864 C CA . PHE A 1 109 ? -14.587 1.133 7.520 1.00 96.06 109 PHE A CA 1
ATOM 865 C C . PHE A 1 109 ? -14.799 1.055 6.004 1.00 96.06 109 PHE A C 1
ATOM 867 O O . PHE A 1 109 ? -14.740 2.072 5.325 1.00 96.06 109 PHE A O 1
ATOM 874 N N . ALA A 1 110 ? -15.101 -0.126 5.451 1.00 96.25 110 ALA A N 1
ATOM 875 C CA . ALA A 1 110 ? -15.398 -0.264 4.025 1.00 96.25 110 ALA A CA 1
ATOM 876 C C . ALA A 1 110 ? -16.640 0.535 3.585 1.00 96.25 110 ALA A C 1
ATOM 878 O O . ALA A 1 110 ? -16.789 0.807 2.400 1.00 96.25 110 ALA A O 1
ATOM 879 N N . LYS A 1 111 ? -17.527 0.910 4.518 1.00 96.12 111 LYS A N 1
ATOM 880 C CA . LYS A 1 111 ? -18.703 1.747 4.232 1.00 96.12 111 LYS A CA 1
ATOM 881 C C . LYS A 1 111 ? -18.339 3.200 3.943 1.00 96.12 111 LYS A C 1
ATOM 883 O O . LYS A 1 111 ? -19.022 3.835 3.151 1.00 96.12 111 LYS A O 1
ATOM 888 N N . ASP A 1 112 ? -17.274 3.685 4.571 1.00 95.50 112 ASP A N 1
ATOM 889 C CA . ASP A 1 112 ? -16.803 5.067 4.454 1.00 95.50 112 ASP A CA 1
ATOM 890 C C . ASP A 1 112 ? -15.725 5.208 3.362 1.00 95.50 112 ASP A C 1
ATOM 892 O O . ASP A 1 112 ? -15.184 6.287 3.136 1.00 95.50 112 ASP A O 1
ATOM 896 N N . PHE A 1 113 ? -15.402 4.110 2.671 1.00 94.38 113 PHE A N 1
ATOM 897 C CA . PHE A 1 113 ? -14.511 4.093 1.517 1.00 94.38 113 PHE A CA 1
ATOM 898 C C . PHE A 1 113 ? -15.315 4.362 0.232 1.00 94.38 113 PHE A C 1
ATOM 900 O O . PHE A 1 113 ? -15.660 3.431 -0.499 1.00 94.38 113 PHE A O 1
ATOM 907 N N . THR A 1 114 ? -15.654 5.633 -0.003 1.00 85.56 114 THR A N 1
ATOM 908 C CA . THR A 1 114 ? -16.461 6.108 -1.148 1.00 85.56 114 THR A CA 1
ATOM 909 C C . THR A 1 114 ? -15.729 7.108 -2.021 1.00 85.56 114 THR A C 1
ATOM 911 O O . THR A 1 114 ? -15.020 7.960 -1.441 1.00 85.56 114 THR A O 1
#

Sequence (114 aa):
MRWFKLSVVASLIGLGFFLSACDKPTSSAKTIAEIGTTNSLPPIERLPRETPEQKAERLKWFQEARFGMFIHWGVYAVPAGEYHGKPVEGYGEWIMHHATIPVSEYKAFAKDFT

Radius of gyration: 33.24 Å; Cα contacts (8 Å, |Δi|>4): 44; chains: 1; bounding box: 76×66×62 Å

Solvent-accessible surface area (backbone atoms only — not comparable to full-atom values): 8222 Å² total; per-residue (Å²): 137,86,89,85,80,90,80,90,81,89,84,89,82,79,86,85,88,89,82,81,82,82,78,78,87,84,79,88,76,79,85,82,79,89,74,76,86,72,82,70,74,75,77,80,79,70,78,79,82,74,53,74,64,59,49,48,62,71,43,43,62,68,66,68,56,83,68,85,87,85,85,92,80,58,54,45,60,65,52,65,34,40,54,95,91,37,83,47,82,80,60,40,89,46,41,53,67,72,67,65,46,52,70,76,61,57,57,54,40,53,74,72,64,120

Mean predicted aligned error: 17.42 Å

Secondary structure (DSSP, 8-state):
----------------------------------S----PPPP--PPPPPPHHHHHHHHHHHHHH--------SGGGTTTTEETTEEPPS-GGGHHHHTT--HHHHGGGGGS--

pLDDT: mean 76.39, std 23.74, range [36.16, 97.75]

Foldseek 3Di:
DDDDDDDDDDDDDDDDDDDDDPDDDPDDDDDPDDDDDDPDDPPPPPDDDDDPVRVCVVCVVVVVVPDDDDDDDDLLVQCPQDDPNHGFDDDSVCCCVRVVPPPVRSVVSVVVVD